Protein AF-F0GEW8-F1 (afdb_monomer_lite)

pLDDT: mean 81.65, std 9.81, range [55.72, 94.81]

Sequence (63 aa):
MSWRVAGSGALRDERGRLYTPLDAARMRAALGAGVRVIDEHEVVSASSGKRVHRLIARKAEAA

Radius of gyration: 13.92 Å; chains: 1; bounding box: 28×21×41 Å

Secondary structure (DSSP, 8-state):
-EEE---SS-SB-TT--B-----HHHHHHHH-TTEEEEEEEEEE-TTT--EEEEEEEEEPPP-

Foldseek 3Di:
DKDFADDPDDLADPVRDGHDHDDPVNVVVVVDPQKAWPDWDWDQDPVPSTIMIDTDIDGHPDD

Structure (mmCIF, N/CA/C/O backbone):
data_AF-F0GEW8-F1
#
_entry.id   AF-F0GEW8-F1
#
loop_
_atom_site.group_PDB
_atom_site.id
_atom_site.type_symbol
_atom_site.label_atom_id
_atom_site.label_alt_id
_atom_site.label_comp_id
_atom_site.label_asym_id
_atom_site.label_entity_id
_atom_site.label_seq_id
_atom_site.pdbx_PDB_ins_code
_atom_site.Cartn_x
_atom_site.Cartn_y
_atom_site.Cartn_z
_atom_site.occu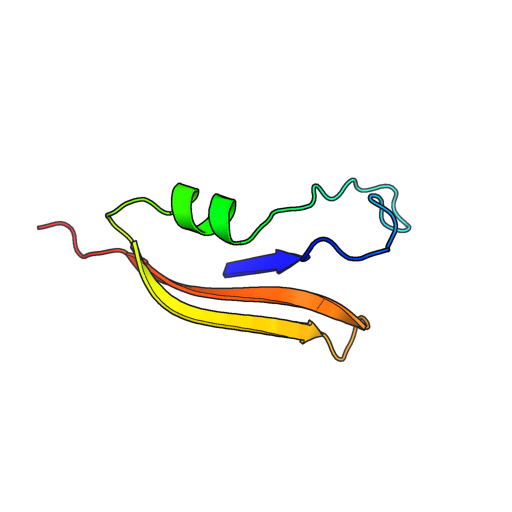pancy
_atom_site.B_iso_or_equiv
_atom_site.auth_seq_id
_atom_site.auth_comp_id
_atom_site.auth_asym_id
_atom_site.auth_atom_id
_atom_site.pdbx_PDB_model_num
ATOM 1 N N . MET A 1 1 ? -7.486 2.859 -0.588 1.00 80.69 1 MET A N 1
ATOM 2 C CA . MET A 1 1 ? -6.285 3.586 -1.061 1.00 80.69 1 MET A CA 1
ATOM 3 C C . MET A 1 1 ? -5.457 2.664 -1.945 1.00 80.69 1 MET A C 1
ATOM 5 O O . MET A 1 1 ? -5.487 1.457 -1.735 1.00 80.69 1 MET A O 1
ATOM 9 N N . SER A 1 2 ? -4.737 3.198 -2.931 1.00 81.06 2 SER A N 1
ATOM 10 C CA . SER A 1 2 ? -3.791 2.408 -3.726 1.00 81.06 2 SER A CA 1
ATOM 11 C C . SER A 1 2 ? -2.591 3.239 -4.160 1.00 81.06 2 SER A C 1
ATOM 13 O O . SER A 1 2 ? -2.760 4.416 -4.477 1.00 81.06 2 SER A O 1
ATOM 15 N N . TRP A 1 3 ? -1.412 2.628 -4.232 1.00 84.62 3 TRP A N 1
ATOM 16 C CA . TRP A 1 3 ? -0.181 3.269 -4.707 1.00 84.62 3 TRP A CA 1
ATOM 17 C C . TRP A 1 3 ? 0.638 2.305 -5.569 1.00 84.62 3 TRP A C 1
ATOM 19 O O . TRP A 1 3 ? 0.412 1.096 -5.563 1.00 84.62 3 TRP A O 1
ATOM 29 N N . ARG A 1 4 ? 1.584 2.835 -6.350 1.00 78.88 4 ARG A N 1
ATOM 30 C CA . ARG A 1 4 ? 2.491 1.992 -7.140 1.00 78.88 4 ARG A CA 1
ATOM 31 C C . ARG A 1 4 ? 3.513 1.332 -6.229 1.00 78.88 4 ARG A C 1
ATOM 33 O O . ARG A 1 4 ? 4.185 2.018 -5.464 1.00 78.88 4 ARG A O 1
ATOM 40 N N . VAL A 1 5 ? 3.655 0.020 -6.371 1.00 77.44 5 VAL A N 1
ATOM 41 C CA . VAL A 1 5 ? 4.748 -0.716 -5.733 1.00 77.44 5 VAL A CA 1
ATOM 42 C C . VAL A 1 5 ? 6.027 -0.392 -6.492 1.00 77.44 5 VAL A C 1
ATOM 44 O O . VAL A 1 5 ? 6.016 -0.292 -7.722 1.00 77.44 5 VAL A O 1
ATOM 47 N N . ALA A 1 6 ? 7.126 -0.224 -5.764 1.00 69.06 6 ALA A N 1
ATOM 48 C CA . ALA A 1 6 ? 8.447 -0.155 -6.365 1.00 69.06 6 ALA A CA 1
ATOM 49 C C . ALA A 1 6 ? 8.703 -1.437 -7.178 1.00 69.06 6 ALA A C 1
ATOM 51 O O . ALA A 1 6 ? 8.812 -2.525 -6.620 1.00 69.06 6 ALA A O 1
ATOM 52 N N . GLY A 1 7 ? 8.756 -1.315 -8.501 1.00 64.56 7 GLY A N 1
ATOM 53 C CA . GLY A 1 7 ? 9.206 -2.360 -9.420 1.00 64.56 7 GLY A CA 1
ATOM 54 C C . GLY A 1 7 ? 10.403 -1.857 -10.222 1.00 64.56 7 GLY A C 1
ATOM 55 O O . GLY A 1 7 ? 10.721 -0.673 -10.149 1.00 64.56 7 GLY A O 1
ATOM 56 N N . SER A 1 8 ? 11.037 -2.735 -11.005 1.00 57.00 8 SER A N 1
ATOM 57 C CA . SER A 1 8 ? 12.236 -2.495 -11.836 1.00 57.00 8 SER A CA 1
ATOM 58 C C . SER A 1 8 ? 12.047 -1.490 -12.994 1.00 57.00 8 SER A C 1
ATOM 60 O O . SER A 1 8 ? 12.620 -1.655 -14.066 1.00 57.00 8 SER A O 1
ATOM 62 N N . GLY A 1 9 ? 11.186 -0.490 -12.827 1.00 60.25 9 GLY A N 1
ATOM 63 C CA . GLY A 1 9 ? 10.879 0.540 -13.809 1.00 60.25 9 GLY A CA 1
ATOM 64 C C . GLY A 1 9 ? 11.388 1.910 -13.375 1.00 60.25 9 GLY A C 1
ATOM 65 O O . GLY A 1 9 ? 11.736 2.139 -12.217 1.00 60.25 9 GLY A O 1
ATOM 66 N N . ALA A 1 10 ? 11.415 2.835 -14.329 1.00 62.03 10 ALA A N 1
ATOM 67 C CA . ALA A 1 10 ? 11.898 4.187 -14.107 1.00 62.03 10 ALA A CA 1
ATOM 68 C C . ALA A 1 10 ? 11.109 4.913 -13.001 1.00 62.03 10 ALA A C 1
ATOM 70 O O . ALA A 1 10 ? 9.878 4.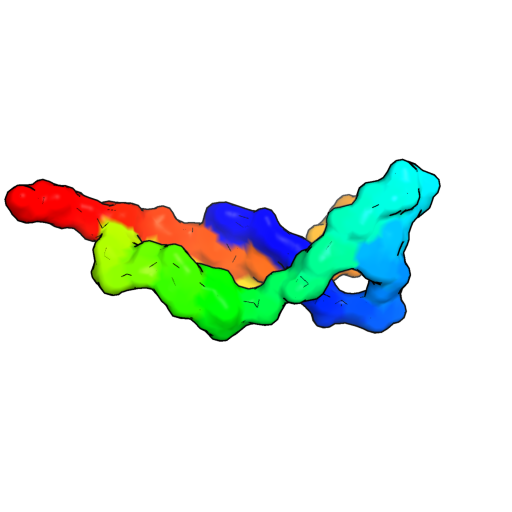885 -12.952 1.00 62.03 10 ALA A O 1
ATOM 71 N N . LEU A 1 11 ? 11.845 5.634 -12.149 1.00 69.25 11 LEU A N 1
ATOM 72 C CA . LEU A 1 11 ? 11.308 6.514 -11.103 1.00 69.25 11 LEU A CA 1
ATOM 73 C C . LEU A 1 11 ? 10.480 7.675 -11.670 1.00 69.25 11 LEU A C 1
ATOM 75 O O . LEU A 1 11 ? 9.734 8.318 -10.937 1.00 69.25 11 LEU A O 1
ATOM 79 N N . ARG A 1 12 ? 10.607 7.962 -12.966 1.00 75.81 12 ARG A N 1
ATOM 80 C CA . ARG A 1 12 ? 9.825 8.977 -13.670 1.00 75.81 12 ARG A CA 1
ATOM 81 C C . ARG A 1 12 ? 8.942 8.322 -14.717 1.00 75.81 12 ARG A C 1
ATOM 83 O O . ARG A 1 12 ? 9.361 7.370 -15.369 1.00 75.81 12 ARG A O 1
ATOM 90 N N . ASP A 1 13 ? 7.728 8.835 -14.878 1.00 76.12 13 ASP A N 1
ATOM 91 C CA . ASP A 1 13 ? 6.922 8.486 -16.047 1.00 76.12 13 ASP A CA 1
ATOM 92 C C . ASP A 1 13 ? 7.337 9.280 -17.294 1.00 76.12 13 ASP A C 1
ATOM 94 O O . ASP A 1 13 ? 8.175 10.178 -17.237 1.00 76.12 13 ASP A O 1
ATOM 98 N N . GLU A 1 14 ? 6.710 8.960 -18.425 1.00 77.56 14 GLU A N 1
ATOM 99 C CA . GLU A 1 14 ? 6.919 9.602 -19.733 1.00 77.56 14 GLU A CA 1
ATOM 100 C C . GLU A 1 14 ? 6.655 11.117 -19.722 1.00 77.56 14 GLU A C 1
ATOM 102 O O . GLU A 1 14 ? 7.122 11.838 -20.596 1.00 77.56 14 GLU A O 1
ATOM 107 N N . ARG A 1 15 ? 5.926 11.621 -18.719 1.00 81.06 15 ARG A N 1
ATOM 108 C CA . ARG A 1 15 ? 5.639 13.049 -18.526 1.00 81.06 15 ARG A CA 1
ATOM 109 C C . ARG A 1 15 ? 6.593 13.696 -17.517 1.00 81.06 15 ARG A C 1
ATOM 111 O O . ARG A 1 15 ? 6.348 14.815 -17.073 1.00 81.06 15 ARG A O 1
ATOM 118 N N . GLY A 1 16 ? 7.653 12.992 -17.121 1.00 78.19 16 GLY A N 1
ATOM 119 C CA . GLY A 1 16 ? 8.685 13.467 -16.206 1.00 78.19 16 GLY A CA 1
ATOM 120 C C . GLY A 1 16 ? 8.275 13.493 -14.732 1.00 78.19 16 GLY A C 1
ATOM 121 O O . GLY A 1 16 ? 9.071 13.942 -13.902 1.00 78.19 16 GLY A O 1
ATOM 122 N N . ARG A 1 17 ? 7.079 13.012 -14.366 1.00 77.12 17 ARG A N 1
ATOM 123 C CA . ARG A 1 17 ? 6.613 13.028 -12.971 1.00 77.12 17 ARG A CA 1
ATOM 124 C C . ARG A 1 17 ? 7.369 11.990 -12.160 1.00 77.12 17 ARG A C 1
ATOM 126 O O . ARG A 1 17 ? 7.372 10.814 -12.518 1.00 77.12 17 ARG A O 1
ATOM 133 N N . LEU A 1 18 ? 7.990 12.435 -11.070 1.00 71.44 18 LEU A N 1
ATOM 134 C CA . LEU A 1 18 ? 8.712 11.569 -10.146 1.00 71.44 18 LEU A CA 1
ATOM 135 C C . LEU A 1 18 ? 7.720 10.806 -9.266 1.00 71.44 18 LEU A C 1
ATOM 137 O O . LEU A 1 18 ? 6.887 11.406 -8.589 1.00 71.44 18 LEU A O 1
ATOM 141 N N . TYR A 1 19 ? 7.843 9.487 -9.258 1.00 71.25 19 TYR A N 1
ATOM 142 C CA . TYR A 1 19 ? 7.149 8.607 -8.337 1.00 71.25 19 TYR A CA 1
ATOM 143 C C . TYR A 1 19 ? 8.149 8.087 -7.316 1.00 71.25 19 TYR A C 1
ATOM 145 O O . TYR A 1 19 ? 9.104 7.391 -7.658 1.00 71.25 19 TYR A O 1
ATOM 153 N N . THR A 1 20 ? 7.919 8.417 -6.049 1.00 72.31 20 THR A N 1
ATOM 154 C CA . THR A 1 20 ? 8.671 7.819 -4.951 1.00 72.31 20 THR A CA 1
ATOM 155 C C . THR A 1 20 ? 8.173 6.390 -4.727 1.00 72.31 20 THR A C 1
ATOM 157 O O . THR A 1 20 ? 6.962 6.193 -4.583 1.00 72.31 20 THR A O 1
ATOM 160 N N . PRO A 1 21 ? 9.068 5.391 -4.685 1.00 70.38 21 PRO A N 1
ATOM 161 C CA . PRO A 1 21 ? 8.704 4.048 -4.270 1.00 70.38 21 PRO A CA 1
ATOM 162 C C . PRO A 1 21 ? 8.237 4.082 -2.811 1.00 70.38 21 PRO A C 1
ATOM 164 O O . PRO A 1 21 ? 8.958 4.553 -1.933 1.00 70.38 21 PRO A O 1
ATOM 167 N N . LEU A 1 22 ? 7.018 3.608 -2.560 1.00 76.31 22 LEU A N 1
ATOM 168 C CA . LEU A 1 22 ? 6.458 3.482 -1.216 1.00 76.31 22 LEU A CA 1
ATOM 169 C C . LEU A 1 22 ? 6.300 1.998 -0.899 1.00 76.31 22 LEU A C 1
ATOM 171 O O . LEU A 1 22 ? 5.540 1.291 -1.566 1.00 76.31 22 LEU A O 1
ATOM 175 N N . ASP A 1 23 ? 7.039 1.529 0.100 1.00 79.69 23 ASP A N 1
ATOM 176 C CA . ASP A 1 23 ? 6.902 0.170 0.605 1.00 79.69 23 ASP A CA 1
ATOM 177 C C . ASP A 1 23 ? 5.644 0.033 1.485 1.00 79.69 23 ASP A C 1
ATOM 179 O O . ASP A 1 23 ? 5.160 0.996 2.088 1.00 79.69 23 ASP A O 1
ATOM 183 N N . ALA A 1 2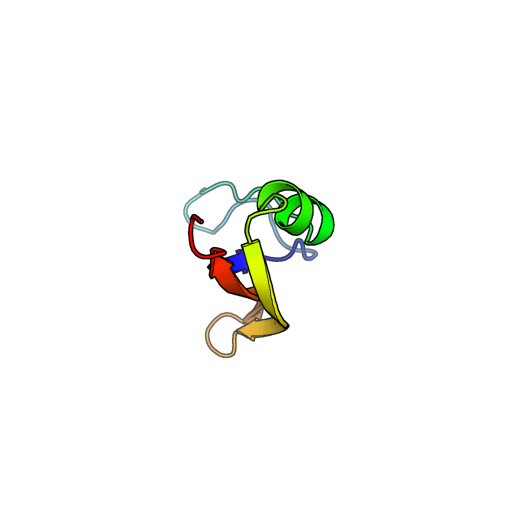4 ? 5.087 -1.177 1.536 1.00 84.25 24 ALA A N 1
ATOM 184 C CA . ALA A 1 24 ? 3.841 -1.435 2.254 1.00 84.25 24 ALA A CA 1
ATOM 185 C C . ALA A 1 24 ? 3.981 -1.298 3.776 1.00 84.25 24 ALA A C 1
ATOM 187 O O . ALA A 1 24 ? 3.043 -0.860 4.442 1.00 84.25 24 ALA A O 1
ATOM 188 N N . ALA A 1 25 ? 5.149 -1.617 4.340 1.00 86.25 25 ALA A N 1
ATOM 189 C CA . ALA A 1 25 ? 5.380 -1.525 5.779 1.00 86.25 25 ALA A CA 1
ATOM 190 C C . ALA A 1 25 ? 5.333 -0.067 6.260 1.00 86.25 25 ALA A C 1
ATOM 192 O O . ALA A 1 25 ? 4.661 0.247 7.243 1.00 86.25 25 ALA A O 1
ATOM 193 N N . ARG A 1 26 ? 5.964 0.843 5.517 1.00 85.94 26 ARG A N 1
ATOM 194 C CA . ARG A 1 26 ? 5.937 2.284 5.754 1.00 85.94 26 ARG A CA 1
ATOM 195 C C . ARG A 1 26 ? 4.533 2.848 5.606 1.00 85.94 26 ARG A C 1
ATOM 197 O O . ARG A 1 26 ? 4.121 3.663 6.429 1.00 85.94 26 ARG A O 1
ATOM 204 N N . MET A 1 27 ? 3.789 2.408 4.590 1.00 86.50 27 MET A N 1
ATOM 205 C CA . MET A 1 27 ? 2.397 2.827 4.419 1.00 86.50 27 MET A CA 1
ATOM 206 C C . MET A 1 27 ? 1.532 2.374 5.595 1.00 86.50 27 MET A C 1
ATOM 208 O O . MET A 1 27 ? 0.794 3.192 6.135 1.00 86.50 27 MET A O 1
ATOM 212 N N . ARG A 1 28 ? 1.672 1.123 6.052 1.00 86.56 28 ARG A N 1
ATOM 213 C CA . ARG A 1 28 ? 0.973 0.610 7.243 1.00 86.56 28 ARG A CA 1
ATOM 214 C C . ARG A 1 28 ? 1.316 1.401 8.502 1.00 86.56 28 ARG A C 1
ATOM 216 O O . ARG A 1 28 ? 0.407 1.797 9.224 1.00 86.56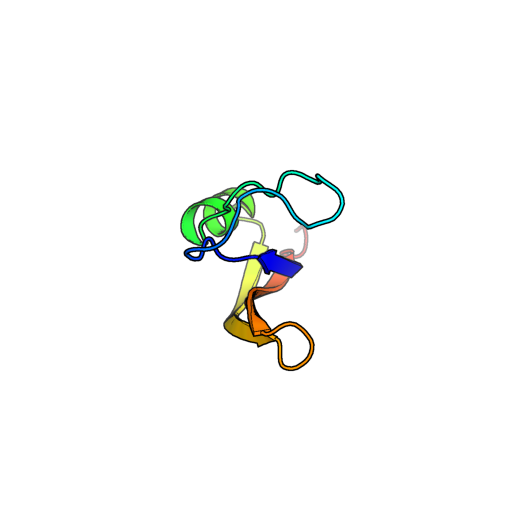 28 ARG A O 1
ATOM 223 N N . ALA A 1 29 ? 2.597 1.680 8.738 1.00 88.25 29 ALA A N 1
ATOM 224 C CA . ALA A 1 29 ? 3.033 2.475 9.884 1.00 88.25 29 ALA A CA 1
ATOM 225 C C . ALA A 1 29 ? 2.409 3.883 9.882 1.00 88.25 29 ALA A C 1
ATOM 227 O O . ALA A 1 29 ? 2.006 4.383 10.930 1.00 88.25 29 ALA A O 1
ATOM 228 N N . ALA A 1 30 ? 2.268 4.498 8.704 1.00 88.75 30 ALA A N 1
ATOM 229 C CA . ALA A 1 30 ? 1.688 5.831 8.558 1.00 88.75 30 ALA A CA 1
ATOM 230 C C . ALA A 1 30 ? 0.169 5.895 8.812 1.00 88.75 30 ALA A C 1
ATOM 232 O O . ALA A 1 30 ? -0.344 6.976 9.093 1.00 88.75 30 ALA A O 1
ATOM 233 N N . LEU A 1 31 ? -0.562 4.775 8.730 1.00 88.81 31 LEU A N 1
ATOM 234 C CA . LEU A 1 31 ? -2.006 4.751 9.011 1.00 88.81 31 LEU A CA 1
ATOM 235 C C . LEU A 1 31 ? -2.319 4.988 10.498 1.00 88.81 31 LEU A C 1
ATOM 237 O O . LEU A 1 31 ? -3.392 5.495 10.823 1.00 88.81 31 LEU A O 1
ATOM 241 N N . GLY A 1 32 ? -1.382 4.648 11.388 1.00 87.88 32 GLY A N 1
ATOM 242 C CA . GLY A 1 32 ? -1.539 4.784 12.834 1.00 87.88 32 GLY A CA 1
ATOM 243 C C . GLY A 1 32 ? -2.561 3.815 13.449 1.00 87.88 32 GLY A C 1
ATOM 244 O O . GLY A 1 32 ? -3.262 3.074 12.763 1.00 87.88 32 GLY A O 1
ATOM 245 N N . ALA A 1 33 ? -2.658 3.826 14.782 1.00 86.75 33 ALA A N 1
ATOM 246 C CA . ALA A 1 33 ? -3.483 2.877 15.543 1.00 86.75 33 ALA A CA 1
ATOM 247 C C . ALA A 1 33 ? -5.005 3.060 15.354 1.00 86.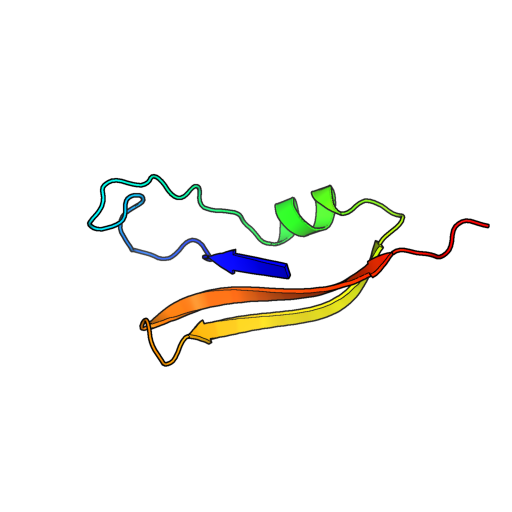75 33 ALA A C 1
ATOM 249 O O . ALA A 1 33 ? -5.781 2.157 15.652 1.00 86.75 33 ALA A O 1
ATOM 250 N N . GLY A 1 34 ? -5.445 4.215 14.846 1.00 90.25 34 GLY A N 1
ATOM 251 C CA . GLY A 1 34 ? -6.859 4.533 14.618 1.00 90.25 3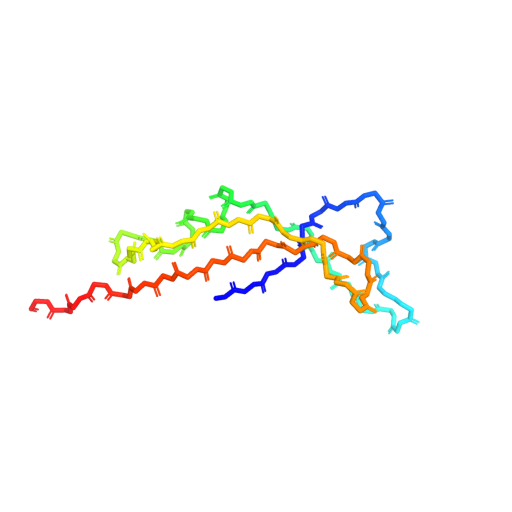4 GLY A CA 1
ATOM 252 C C . GLY A 1 34 ? -7.424 4.004 13.298 1.00 90.25 34 GLY A C 1
ATOM 253 O O . GLY A 1 34 ? -8.506 4.427 12.892 1.00 90.25 34 GLY A O 1
ATOM 254 N N . VAL A 1 35 ? -6.702 3.136 12.589 1.00 92.19 35 VAL A N 1
ATOM 255 C CA . VAL A 1 35 ? -7.112 2.597 11.290 1.00 92.19 35 VAL A CA 1
ATOM 256 C C . VAL A 1 35 ? -7.050 1.076 11.319 1.00 92.19 35 VAL A C 1
ATOM 258 O O . VAL A 1 35 ? -6.012 0.480 11.590 1.00 92.19 35 VAL A O 1
ATOM 261 N N . ARG A 1 36 ? -8.169 0.437 10.978 1.00 91.88 36 ARG A N 1
ATOM 262 C CA . ARG A 1 36 ? -8.266 -1.008 10.787 1.00 91.88 36 ARG A CA 1
ATOM 263 C C . ARG A 1 36 ? -8.185 -1.333 9.303 1.00 91.88 36 ARG A C 1
ATOM 265 O O . ARG A 1 36 ? -9.042 -0.910 8.528 1.00 91.88 36 ARG A O 1
ATOM 272 N N . VAL A 1 37 ? -7.193 -2.124 8.916 1.00 91.06 37 VAL A N 1
ATOM 273 C CA . VAL A 1 37 ? -7.108 -2.694 7.567 1.00 91.06 37 VAL A CA 1
ATOM 274 C C . VAL A 1 37 ? -8.127 -3.829 7.433 1.00 91.06 37 VAL A C 1
ATOM 276 O O . VAL A 1 37 ? -8.235 -4.677 8.315 1.00 91.06 37 VAL A O 1
ATOM 279 N N . ILE A 1 38 ? -8.913 -3.796 6.358 1.00 94.81 38 ILE A N 1
ATOM 280 C CA . ILE A 1 38 ? -9.949 -4.783 6.021 1.00 94.81 38 ILE A CA 1
ATOM 281 C C . ILE A 1 38 ? -9.419 -5.763 4.975 1.00 94.81 38 ILE A C 1
ATOM 283 O O . ILE A 1 38 ? -9.635 -6.961 5.103 1.00 94.81 38 ILE A O 1
ATOM 287 N N . ASP A 1 39 ? -8.734 -5.248 3.956 1.00 93.38 39 ASP A N 1
ATOM 288 C CA . ASP A 1 39 ? -8.149 -6.041 2.877 1.00 93.38 39 ASP A CA 1
ATOM 289 C C . ASP A 1 39 ? -6.897 -5.345 2.338 1.00 93.38 39 ASP A C 1
ATOM 291 O O . ASP A 1 39 ? -6.830 -4.111 2.284 1.00 93.38 39 ASP A O 1
ATOM 295 N N . GLU A 1 40 ? -5.905 -6.136 1.947 1.00 93.06 40 GLU A N 1
ATOM 296 C CA . GLU A 1 40 ? -4.643 -5.643 1.414 1.00 93.06 40 GLU A CA 1
ATOM 297 C C . GLU A 1 40 ? -3.994 -6.668 0.491 1.00 93.06 40 GLU A C 1
ATOM 299 O O . GLU A 1 40 ? -3.763 -7.813 0.878 1.00 93.06 40 GLU A O 1
ATOM 304 N N . HIS A 1 41 ? -3.676 -6.251 -0.731 1.00 92.56 41 HIS A N 1
ATOM 305 C CA . HIS A 1 41 ? -3.047 -7.119 -1.718 1.00 92.56 41 HIS A CA 1
ATOM 306 C C . HIS A 1 41 ? -2.319 -6.318 -2.800 1.00 92.56 41 HIS A C 1
ATOM 308 O O . HIS A 1 41 ? -2.627 -5.155 -3.079 1.00 92.56 41 HIS A O 1
ATOM 314 N N . GLU A 1 42 ? -1.368 -6.973 -3.462 1.00 91.06 42 GLU A N 1
ATOM 315 C CA . GLU A 1 42 ? -0.738 -6.455 -4.673 1.00 91.06 42 GLU A CA 1
ATOM 316 C C . GLU A 1 42 ? -1.429 -7.014 -5.910 1.00 91.06 42 GLU A C 1
ATOM 318 O O . GLU A 1 42 ? -1.699 -8.208 -6.011 1.00 91.06 42 GLU A O 1
ATOM 323 N N . VAL A 1 43 ? -1.695 -6.143 -6.878 1.00 90.19 43 VAL A N 1
ATOM 324 C CA . VAL A 1 43 ? -2.317 -6.509 -8.149 1.00 90.19 43 VAL A CA 1
ATOM 325 C C . VAL A 1 43 ? -1.570 -5.851 -9.298 1.00 90.19 43 VAL A C 1
ATOM 327 O O . VAL A 1 43 ? -1.119 -4.706 -9.202 1.00 90.19 43 VAL A O 1
ATOM 330 N N . VAL A 1 44 ? -1.433 -6.565 -10.412 1.00 87.75 44 VAL A N 1
ATOM 331 C CA . VAL A 1 44 ? -0.977 -5.966 -11.667 1.00 87.75 44 VAL A CA 1
ATOM 332 C C . VAL A 1 44 ? -2.192 -5.393 -12.383 1.00 87.75 44 VAL A C 1
ATOM 334 O O . VAL A 1 44 ? -3.140 -6.102 -12.707 1.00 87.75 44 VAL A O 1
ATOM 337 N N . SER A 1 45 ? -2.183 -4.081 -12.603 1.00 81.19 45 SER A N 1
ATOM 338 C CA . SER A 1 45 ? -3.251 -3.388 -13.319 1.00 81.19 45 SER A CA 1
ATOM 339 C C . SER A 1 45 ? -3.300 -3.865 -14.771 1.00 81.19 45 SER A C 1
ATOM 341 O O . SER A 1 45 ? -2.353 -3.641 -15.520 1.00 81.19 45 SER A O 1
ATOM 343 N N . ALA A 1 46 ? -4.423 -4.460 -15.180 1.00 83.19 46 ALA A N 1
ATOM 344 C CA . ALA A 1 46 ? -4.605 -4.997 -16.530 1.00 83.19 46 ALA A CA 1
ATOM 345 C C . ALA A 1 46 ? -4.425 -3.943 -17.637 1.00 83.19 46 ALA A C 1
ATOM 347 O O . ALA A 1 46 ? -3.888 -4.243 -18.694 1.00 83.19 46 ALA A O 1
ATOM 348 N N . SER A 1 47 ? -4.825 -2.693 -17.386 1.00 80.12 47 SER A N 1
ATOM 349 C CA . SER A 1 47 ? -4.744 -1.615 -18.378 1.00 80.12 47 SER A CA 1
ATOM 350 C C . SER A 1 47 ? -3.360 -0.979 -18.508 1.00 80.12 47 SER A C 1
ATOM 352 O O . SER A 1 47 ? -3.072 -0.368 -19.530 1.00 80.12 47 SER A O 1
ATOM 354 N N . SER A 1 48 ? -2.507 -1.071 -17.482 1.00 77.50 48 SER A N 1
ATOM 355 C CA . SER A 1 48 ? -1.202 -0.390 -17.475 1.00 77.50 48 SER A CA 1
ATOM 356 C C . SER A 1 48 ? -0.003 -1.325 -17.344 1.00 77.50 48 SER A C 1
ATOM 358 O O . SER A 1 48 ? 1.129 -0.865 -17.462 1.00 77.50 48 SER A O 1
ATOM 360 N N . GLY A 1 49 ? -0.227 -2.602 -17.023 1.00 84.12 49 GLY A N 1
ATOM 361 C CA . GLY A 1 49 ? 0.817 -3.568 -16.677 1.00 84.12 49 GLY A CA 1
ATOM 362 C C . GLY A 1 49 ? 1.565 -3.247 -15.377 1.00 84.12 49 GLY A C 1
ATOM 363 O O . GLY A 1 49 ? 2.492 -3.961 -15.001 1.00 84.12 49 GLY A O 1
ATOM 364 N N . LYS A 1 50 ? 1.196 -2.174 -14.665 1.00 81.81 50 LYS A N 1
ATOM 365 C CA . LYS A 1 50 ? 1.922 -1.714 -13.474 1.00 81.81 50 LYS A CA 1
ATOM 366 C C . LYS A 1 50 ? 1.431 -2.440 -12.233 1.00 81.81 50 LYS A C 1
ATOM 368 O O . LYS A 1 50 ? 0.225 -2.600 -12.034 1.00 81.81 50 LYS A O 1
ATOM 373 N N . ARG A 1 51 ? 2.371 -2.815 -11.366 1.00 86.00 51 ARG A N 1
ATOM 374 C CA . ARG A 1 51 ? 2.064 -3.355 -10.042 1.00 86.00 51 ARG A CA 1
ATOM 375 C C . ARG A 1 51 ? 1.588 -2.242 -9.112 1.00 86.00 51 ARG A C 1
ATOM 377 O O . ARG A 1 51 ? 2.204 -1.178 -9.017 1.00 86.00 51 ARG A O 1
ATOM 384 N N . VAL A 1 52 ? 0.483 -2.496 -8.431 1.00 86.31 52 VAL A N 1
ATOM 385 C CA . VAL A 1 52 ? -0.167 -1.565 -7.514 1.00 86.31 52 VAL A CA 1
ATOM 386 C C . VAL A 1 52 ? -0.444 -2.300 -6.211 1.00 86.31 52 VAL A C 1
ATOM 388 O O . VAL A 1 52 ? -0.915 -3.433 -6.227 1.00 86.31 52 VAL A O 1
ATOM 391 N N . HIS A 1 53 ? -0.172 -1.641 -5.091 1.00 90.31 53 HIS A N 1
ATOM 392 C CA . HIS A 1 53 ? -0.585 -2.095 -3.775 1.00 90.31 53 HIS A CA 1
ATOM 393 C C . HIS A 1 53 ? -1.962 -1.500 -3.493 1.00 90.31 53 HIS A C 1
ATOM 395 O O . HIS A 1 53 ? -2.156 -0.286 -3.641 1.00 90.31 53 HIS A O 1
ATOM 401 N N . ARG A 1 54 ? -2.933 -2.333 -3.129 1.00 90.56 54 ARG A N 1
ATOM 402 C CA . ARG A 1 54 ? -4.298 -1.917 -2.811 1.00 90.56 54 ARG A CA 1
ATOM 403 C C . ARG A 1 54 ? -4.583 -2.212 -1.347 1.00 90.56 54 ARG A C 1
ATOM 405 O O . ARG A 1 54 ? -4.294 -3.296 -0.868 1.00 90.56 54 ARG A O 1
ATOM 412 N N . LEU A 1 55 ? -5.178 -1.229 -0.679 1.00 93.25 55 LEU A N 1
ATOM 413 C CA . LEU A 1 55 ? -5.552 -1.274 0.726 1.00 93.25 55 LEU A CA 1
ATOM 414 C C . LEU A 1 55 ? -6.995 -0.790 0.890 1.00 93.25 55 LEU A C 1
ATOM 416 O O . LEU A 1 55 ? -7.320 0.350 0.528 1.00 93.25 55 LEU A O 1
ATOM 420 N N . ILE A 1 56 ? -7.841 -1.619 1.487 1.00 92.50 56 ILE A N 1
ATOM 421 C CA . ILE A 1 56 ? -9.150 -1.237 2.013 1.00 92.50 56 ILE A CA 1
ATOM 422 C C . ILE A 1 56 ? -9.007 -1.149 3.526 1.00 92.50 56 ILE A C 1
ATOM 424 O O . ILE A 1 56 ? -8.604 -2.106 4.178 1.00 92.50 56 ILE A O 1
ATOM 428 N N . ALA A 1 57 ? -9.326 0.008 4.093 1.00 93.00 57 ALA A N 1
ATOM 429 C CA . ALA A 1 57 ? -9.225 0.242 5.524 1.00 93.00 57 ALA A CA 1
ATOM 430 C C . ALA A 1 57 ? -10.392 1.103 6.004 1.00 93.00 57 ALA A C 1
ATOM 432 O O . ALA A 1 57 ? -10.976 1.866 5.231 1.00 93.00 57 ALA A O 1
ATOM 433 N N . ARG A 1 58 ? -10.713 0.988 7.289 1.00 93.56 58 ARG A N 1
ATOM 434 C CA . ARG A 1 58 ? -11.729 1.778 7.981 1.00 93.56 58 ARG A CA 1
ATOM 435 C C . ARG A 1 58 ? -11.078 2.506 9.149 1.00 93.56 58 ARG A C 1
ATOM 437 O O . ARG A 1 58 ? -10.312 1.912 9.903 1.00 93.56 58 ARG A O 1
ATOM 444 N N . LYS A 1 59 ? -11.397 3.790 9.309 1.00 89.81 59 LYS A N 1
ATOM 445 C CA . LYS A 1 59 ? -11.044 4.539 10.518 1.00 89.81 59 LYS A CA 1
ATOM 446 C C . LYS A 1 59 ? -11.858 3.981 11.690 1.00 89.81 59 LYS A C 1
ATOM 448 O O . LYS A 1 59 ? -13.052 3.729 11.524 1.00 89.81 59 LYS A O 1
ATOM 453 N N . ALA A 1 60 ? -11.224 3.769 12.838 1.00 80.25 60 ALA A N 1
ATOM 454 C CA . ALA A 1 60 ? -11.937 3.477 14.072 1.00 80.25 60 ALA A CA 1
ATOM 455 C C . ALA A 1 60 ? -12.943 4.607 14.340 1.00 80.25 60 ALA A C 1
ATOM 457 O O . ALA A 1 60 ? -12.639 5.780 14.094 1.00 80.25 60 ALA A O 1
ATOM 458 N N . GLU A 1 61 ? -14.149 4.258 14.786 1.00 73.19 61 GLU A N 1
ATOM 459 C CA . GLU A 1 61 ? -15.065 5.274 15.300 1.00 73.19 61 GLU A CA 1
ATOM 460 C C . GLU A 1 61 ? -14.378 5.980 16.468 1.00 73.19 61 GLU A C 1
ATOM 462 O O . GLU A 1 61 ? -13.723 5.339 17.292 1.00 73.19 61 GLU A O 1
ATOM 467 N N . ALA A 1 62 ? -14.445 7.312 16.476 1.00 61.62 62 ALA A N 1
ATOM 468 C CA . ALA A 1 62 ? -14.034 8.060 17.651 1.00 61.62 62 ALA A CA 1
ATOM 469 C C . ALA A 1 62 ? -15.012 7.687 18.772 1.00 61.62 62 ALA A C 1
ATOM 471 O O . ALA A 1 62 ? -16.221 7.783 18.561 1.00 61.62 62 ALA A O 1
ATOM 472 N N . ALA A 1 63 ? -14.475 7.192 19.888 1.00 55.72 63 ALA A N 1
ATOM 473 C CA . ALA A 1 63 ? -15.237 6.972 21.112 1.00 55.72 63 ALA A CA 1
ATOM 474 C C . ALA A 1 63 ? -15.687 8.308 21.715 1.00 55.72 63 ALA A C 1
ATOM 476 O O . ALA A 1 63 ? -14.927 9.296 21.566 1.00 55.72 63 ALA A O 1
#